Protein AF-A0A101H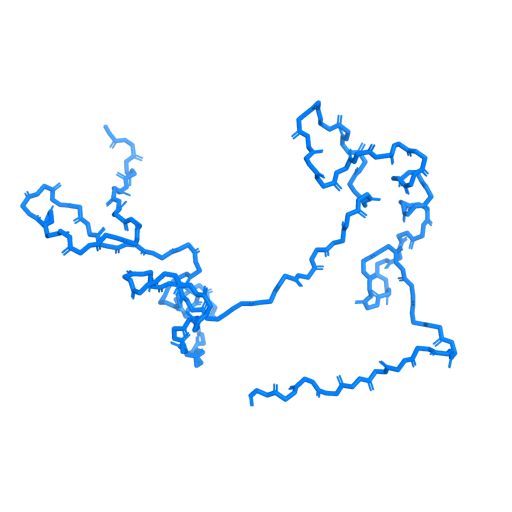WU0-F1 (afdb_monomer_lite)

Organism: NCBI:txid1236046

Sequence (110 aa):
AEGMKLKTCSETVDLSEYKISHGSCIDGMLIDRLTGRRVDRPKDRYQRTACRCVESVDIGAYNTCPNQCLYCYASFSEKAIRRNYHSFNPKSPLLCSEVEEHDEITERKK

Structure (mmCIF, N/CA/C/O backbone):
data_AF-A0A101HWU0-F1
#
_entry.id   AF-A0A101HWU0-F1
#
loop_
_atom_site.group_PDB
_atom_site.id
_atom_site.type_symbol
_atom_site.label_atom_id
_atom_site.label_alt_id
_atom_site.label_comp_id
_atom_site.label_asym_id
_atom_site.label_entity_id
_atom_site.label_seq_id
_atom_site.pdbx_PDB_ins_code
_atom_site.Cartn_x
_atom_site.Cartn_y
_atom_site.Cartn_z
_atom_site.occupancy
_atom_site.B_iso_or_equiv
_atom_site.auth_seq_id
_atom_site.auth_comp_id
_atom_site.auth_asym_id
_atom_site.auth_atom_id
_atom_site.pdbx_PDB_model_num
ATOM 1 N N . ALA A 1 1 ? -21.265 19.921 8.288 1.00 54.66 1 ALA A N 1
ATOM 2 C CA . ALA A 1 1 ? -20.184 18.921 8.404 1.00 54.66 1 ALA A CA 1
ATOM 3 C C . ALA A 1 1 ? -20.565 17.745 7.518 1.00 54.66 1 ALA A C 1
ATOM 5 O O . ALA A 1 1 ? -21.485 17.010 7.854 1.00 54.66 1 ALA A O 1
ATOM 6 N N . GLU A 1 2 ? -19.920 17.643 6.358 1.00 64.56 2 GLU A N 1
ATOM 7 C CA . GLU A 1 2 ? -20.300 16.822 5.194 1.00 64.56 2 GLU A CA 1
ATOM 8 C C . GLU A 1 2 ? -20.076 15.301 5.381 1.00 64.56 2 GLU A C 1
ATOM 10 O O . GLU A 1 2 ? -19.393 14.657 4.594 1.00 64.56 2 GLU A O 1
ATOM 15 N N . GLY A 1 3 ? -20.577 14.697 6.463 1.00 85.69 3 GLY A N 1
ATOM 16 C CA . GLY A 1 3 ? -20.590 13.233 6.640 1.00 85.69 3 GLY A CA 1
ATOM 17 C C . GLY A 1 3 ? -19.239 12.543 6.903 1.00 85.69 3 GLY A C 1
ATOM 18 O O . GLY A 1 3 ? -19.214 11.331 7.132 1.00 85.69 3 GLY A O 1
ATOM 19 N N . MET A 1 4 ? -18.120 13.274 6.925 1.00 87.25 4 MET A N 1
ATOM 20 C CA . MET A 1 4 ? -16.809 12.715 7.276 1.00 87.25 4 MET A CA 1
ATOM 21 C C . MET A 1 4 ? -16.748 12.313 8.756 1.00 87.25 4 MET A C 1
ATOM 23 O O . MET A 1 4 ? -17.109 13.090 9.640 1.00 87.25 4 MET A O 1
ATOM 27 N N . LYS A 1 5 ? -16.254 11.100 9.031 1.00 91.12 5 LYS A N 1
ATOM 28 C CA . LYS A 1 5 ? -16.048 10.579 10.390 1.00 91.12 5 LYS A CA 1
ATOM 29 C C . LYS A 1 5 ? -14.562 10.536 10.714 1.00 91.12 5 LYS A C 1
ATOM 31 O O . LYS A 1 5 ? -13.791 9.931 9.972 1.00 91.12 5 LYS A O 1
ATOM 36 N N . LEU A 1 6 ? -14.182 11.135 11.838 1.00 93.88 6 LEU A N 1
ATOM 37 C CA . LEU A 1 6 ? -12.809 11.097 12.326 1.00 93.88 6 LEU A CA 1
ATOM 38 C C . LEU A 1 6 ? -12.488 9.743 12.954 1.00 93.88 6 LEU A C 1
ATOM 40 O O . LEU A 1 6 ? -13.323 9.131 13.628 1.00 93.88 6 LEU A O 1
ATOM 44 N N . LYS A 1 7 ? -11.252 9.295 12.735 1.00 95.62 7 LYS A N 1
ATOM 45 C CA . LYS A 1 7 ? -10.706 8.097 13.358 1.00 95.62 7 LYS A CA 1
ATOM 46 C C . LYS A 1 7 ? -9.252 8.300 13.766 1.00 95.62 7 LYS A C 1
ATOM 48 O O . LYS A 1 7 ? -8.522 9.000 13.070 1.00 95.62 7 LYS A O 1
ATOM 53 N N . THR A 1 8 ? -8.824 7.652 14.844 1.00 95.69 8 THR A N 1
ATOM 54 C CA . THR A 1 8 ? -7.405 7.600 15.223 1.00 95.69 8 THR A CA 1
ATOM 55 C C . THR A 1 8 ? -6.684 6.477 14.479 1.00 95.69 8 THR A C 1
ATOM 57 O O . THR A 1 8 ? -7.265 5.426 14.202 1.00 95.69 8 THR A O 1
ATOM 60 N N . CYS A 1 9 ? -5.408 6.677 14.152 1.00 96.06 9 CYS A N 1
ATOM 61 C CA . CYS A 1 9 ? -4.564 5.660 13.529 1.00 96.06 9 CYS A CA 1
ATOM 62 C C . CYS A 1 9 ? -3.417 5.316 14.473 1.00 96.06 9 CYS A C 1
ATOM 64 O O . CYS A 1 9 ? -2.662 6.199 14.854 1.00 96.06 9 CYS A O 1
ATOM 66 N N . SER A 1 10 ? -3.265 4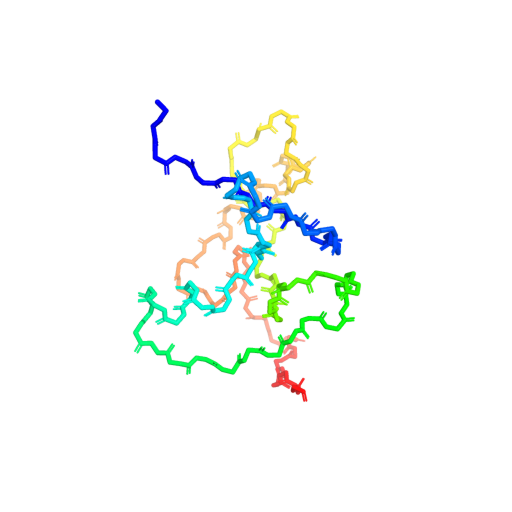.034 14.814 1.00 96.06 10 SER A N 1
ATOM 67 C CA . SER A 1 10 ? -2.166 3.549 15.661 1.00 96.06 10 SER A CA 1
ATOM 68 C C . SER A 1 10 ? -2.068 4.201 17.052 1.00 96.06 10 SER A C 1
ATOM 70 O O . SER A 1 10 ? -0.994 4.201 17.649 1.00 96.06 10 SER A O 1
ATOM 72 N N . GLU A 1 11 ? -3.183 4.696 17.581 1.00 95.31 11 GLU A N 1
ATOM 73 C CA . GLU A 1 11 ? -3.264 5.272 18.924 1.00 95.31 11 GLU A CA 1
ATOM 74 C C . GLU A 1 11 ? -3.997 4.337 19.882 1.00 95.31 11 GLU A C 1
ATOM 76 O O . GLU A 1 11 ? -4.916 3.620 19.474 1.00 95.31 11 GLU A O 1
ATOM 81 N N . THR A 1 12 ? -3.623 4.375 21.161 1.00 96.00 12 THR A N 1
ATOM 82 C CA . THR A 1 12 ? -4.301 3.634 22.239 1.00 96.00 12 THR A CA 1
ATOM 83 C C . THR A 1 12 ? -5.268 4.493 23.051 1.00 96.00 12 THR A C 1
ATOM 85 O O . THR A 1 12 ? -6.060 3.932 23.802 1.00 96.00 12 THR A O 1
ATOM 88 N N . VAL A 1 13 ? -5.228 5.823 22.904 1.00 96.31 13 VAL A N 1
ATOM 89 C CA . VAL A 1 13 ? -6.140 6.735 23.610 1.00 96.31 13 VAL A CA 1
ATOM 90 C C . VAL A 1 13 ? -7.590 6.509 23.182 1.00 96.31 13 VAL A C 1
ATOM 92 O O . VAL A 1 13 ? -7.887 6.404 21.989 1.00 96.31 13 VAL A O 1
ATOM 95 N N . ASP A 1 14 ? -8.487 6.454 24.166 1.00 96.12 14 ASP A N 1
ATOM 96 C CA . ASP A 1 14 ? -9.926 6.432 23.935 1.00 96.12 14 ASP A CA 1
ATOM 97 C C . ASP A 1 14 ? -10.446 7.865 23.776 1.00 96.12 14 ASP A C 1
ATOM 99 O O . ASP A 1 14 ? -10.324 8.689 24.678 1.00 96.12 14 ASP A O 1
ATOM 103 N N . LEU A 1 15 ? -11.010 8.155 22.605 1.00 96.94 15 LEU A N 1
ATOM 104 C CA . LEU A 1 15 ? -11.639 9.434 22.259 1.00 96.94 15 LEU A CA 1
ATOM 105 C C . LEU A 1 15 ? -13.115 9.235 21.879 1.00 96.94 15 LEU A C 1
ATOM 107 O O . LEU A 1 15 ? -13.693 10.016 21.113 1.00 96.94 15 LEU A O 1
ATOM 111 N N . SER A 1 16 ? -13.733 8.165 22.383 1.00 95.81 16 SER A N 1
ATOM 112 C CA . SER A 1 16 ? -15.128 7.821 22.109 1.00 95.81 16 SER A CA 1
ATOM 113 C C . SER A 1 16 ? -16.110 8.909 22.555 1.00 95.81 16 SER A C 1
ATOM 115 O O . SER A 1 16 ? -17.111 9.118 21.866 1.00 95.81 16 SER A O 1
ATOM 117 N N . GLU A 1 17 ? -15.793 9.675 23.608 1.00 97.44 17 GLU A N 1
ATOM 118 C CA . GLU A 1 17 ? -16.576 10.846 24.043 1.00 97.44 17 GLU A CA 1
ATOM 119 C C . GLU A 1 17 ? -16.710 11.906 22.933 1.00 97.44 17 GLU A C 1
ATOM 121 O O . GLU A 1 17 ? -17.762 12.524 22.763 1.00 97.44 17 GLU A O 1
ATOM 126 N N . TYR A 1 18 ? -15.678 12.036 22.094 1.00 95.94 18 TYR A N 1
ATOM 127 C CA . TYR A 1 18 ? -15.644 12.938 20.943 1.00 95.94 18 TYR A CA 1
ATOM 128 C C . TYR A 1 18 ? -16.153 12.274 19.659 1.00 95.94 18 TYR A C 1
ATOM 130 O O . TYR A 1 18 ? -16.055 12.850 18.575 1.00 95.94 18 TYR A O 1
ATOM 138 N N . LYS A 1 19 ? -16.707 11.057 19.756 1.00 95.31 19 LYS A N 1
ATOM 139 C CA . LYS A 1 19 ? -17.161 10.226 18.627 1.00 95.31 19 LYS A CA 1
ATOM 140 C C . LYS A 1 19 ? -16.031 9.866 17.654 1.00 95.31 19 LYS A C 1
ATOM 142 O O . LYS A 1 19 ? -16.285 9.627 16.472 1.00 95.31 19 LYS A O 1
ATOM 147 N N . ILE A 1 20 ? -14.793 9.800 18.149 1.00 96.12 20 ILE A N 1
ATOM 148 C CA . ILE A 1 20 ? -13.616 9.415 17.371 1.00 96.12 20 ILE A CA 1
ATOM 149 C C . ILE A 1 20 ? -13.283 7.958 17.694 1.00 96.12 20 ILE A C 1
ATOM 151 O O . ILE A 1 20 ? -12.824 7.625 18.780 1.00 96.12 20 ILE A O 1
ATOM 155 N N . SER A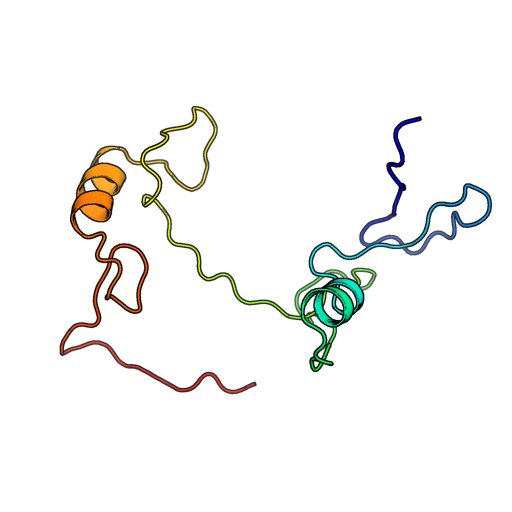 1 21 ? -13.522 7.073 16.731 1.00 95.38 21 SER A N 1
ATOM 156 C CA . SER A 1 21 ? -13.183 5.648 16.851 1.00 95.38 21 SER A CA 1
ATOM 157 C C . SER A 1 21 ? -11.764 5.359 16.358 1.00 95.38 21 SER A C 1
ATOM 159 O O . SER A 1 21 ? -11.225 6.116 15.558 1.00 95.38 21 SER A O 1
ATOM 161 N N . HIS A 1 22 ? -11.183 4.215 16.702 1.00 96.19 22 HIS A N 1
ATOM 162 C CA . HIS A 1 22 ? -9.958 3.764 16.034 1.00 96.19 22 HIS A CA 1
ATOM 163 C C . HIS A 1 22 ? -10.230 3.304 14.594 1.00 96.19 22 HIS A C 1
ATOM 165 O O . HIS A 1 22 ? -11.259 2.690 14.298 1.00 96.19 22 HIS A O 1
ATOM 171 N N . GLY A 1 23 ? -9.290 3.585 13.698 1.00 95.50 23 GLY A N 1
ATOM 172 C CA . GLY A 1 23 ? -9.343 3.231 12.286 1.00 95.50 23 GLY A CA 1
ATOM 173 C C . GLY A 1 23 ? -8.232 2.285 11.844 1.00 95.50 23 GLY A C 1
ATOM 174 O O . GLY A 1 23 ? -7.283 2.001 12.576 1.00 95.50 23 GLY A O 1
ATOM 175 N N . SER A 1 24 ? -8.377 1.841 10.600 1.00 95.81 24 SER A N 1
ATOM 176 C CA . SER A 1 24 ? -7.422 1.021 9.860 1.00 95.81 24 SER A CA 1
ATOM 177 C C . SER A 1 24 ? -7.358 1.559 8.433 1.00 95.81 24 SER A C 1
ATOM 179 O O . SER A 1 24 ? -8.406 1.803 7.839 1.00 95.81 24 SER A O 1
ATOM 181 N N . CYS A 1 25 ? -6.160 1.744 7.874 1.00 94.69 25 CYS A N 1
ATOM 182 C CA . CYS A 1 25 ? -6.010 2.123 6.464 1.00 94.69 25 CYS A CA 1
ATOM 183 C C . CYS A 1 25 ? -6.407 0.961 5.544 1.00 94.69 25 CYS A C 1
ATOM 185 O O . CYS A 1 25 ? -7.137 1.157 4.580 1.00 94.69 25 CYS A O 1
ATOM 187 N N . ILE A 1 26 ? -5.975 -0.256 5.892 1.00 95.19 26 ILE A N 1
ATOM 188 C CA . ILE A 1 26 ? -6.450 -1.500 5.281 1.00 95.19 26 ILE A CA 1
ATOM 189 C C . ILE A 1 26 ? -7.471 -2.117 6.244 1.00 95.19 26 ILE A C 1
ATOM 191 O O . ILE A 1 26 ? -7.125 -2.866 7.160 1.00 95.19 26 ILE A O 1
ATOM 195 N N . ASP A 1 27 ? -8.729 -1.700 6.114 1.00 95.25 27 ASP A N 1
ATOM 196 C CA . ASP A 1 27 ? -9.823 -2.096 7.006 1.00 95.25 27 ASP A CA 1
ATOM 197 C C . ASP A 1 27 ? -10.487 -3.388 6.511 1.00 95.25 27 ASP A C 1
ATOM 199 O O . ASP A 1 27 ? -11.258 -3.393 5.552 1.00 95.25 27 ASP A O 1
ATOM 203 N N . GLY A 1 28 ? -10.213 -4.499 7.197 1.00 94.88 28 GLY A N 1
ATOM 204 C CA . GLY A 1 28 ? -10.791 -5.793 6.848 1.00 94.88 28 GLY A CA 1
ATOM 205 C C . GLY A 1 28 ? -12.322 -5.848 6.966 1.00 94.88 28 GLY A C 1
ATOM 206 O O . GLY A 1 28 ? -12.963 -6.533 6.179 1.00 94.88 28 GLY A O 1
ATOM 207 N N . MET A 1 29 ? -12.940 -5.112 7.899 1.00 93.94 29 MET A N 1
ATOM 208 C CA . MET A 1 29 ? -14.409 -5.072 7.993 1.00 93.94 29 MET A CA 1
ATOM 209 C C . MET A 1 29 ? -15.019 -4.297 6.825 1.00 93.94 29 MET A C 1
ATOM 211 O O . MET A 1 29 ? -16.082 -4.657 6.317 1.00 93.94 29 MET A O 1
ATOM 215 N N . LEU A 1 30 ? -14.350 -3.224 6.396 1.00 94.56 30 LEU A N 1
ATOM 216 C CA . LEU A 1 30 ? -14.729 -2.494 5.193 1.00 94.56 30 LEU A CA 1
ATOM 217 C C . LEU A 1 30 ? -14.624 -3.395 3.957 1.00 94.56 30 LEU A C 1
ATOM 219 O O . LEU A 1 30 ? -15.573 -3.424 3.178 1.00 94.56 30 LEU A O 1
ATOM 223 N N . ILE A 1 31 ? -13.526 -4.140 3.808 1.00 95.25 31 ILE A N 1
ATOM 224 C CA . ILE A 1 31 ? -13.323 -5.086 2.701 1.00 95.25 31 ILE A CA 1
ATOM 225 C C . ILE A 1 31 ? -14.425 -6.150 2.688 1.00 95.25 31 ILE A C 1
ATOM 227 O O . ILE A 1 31 ? -15.048 -6.357 1.647 1.00 95.25 31 ILE A O 1
ATOM 231 N N . ASP A 1 32 ? -14.731 -6.762 3.835 1.00 95.44 32 ASP A N 1
ATOM 232 C CA . ASP A 1 32 ? -15.793 -7.768 3.938 1.00 95.44 32 ASP A CA 1
ATOM 233 C C . ASP A 1 32 ? -17.138 -7.221 3.450 1.00 95.44 32 ASP A C 1
ATOM 235 O O . ASP A 1 32 ? -17.845 -7.847 2.660 1.00 95.44 32 ASP A O 1
ATOM 239 N N . ARG A 1 33 ? -17.482 -6.012 3.902 1.00 96.00 33 ARG A N 1
ATOM 240 C CA . ARG A 1 33 ? -18.736 -5.348 3.543 1.00 96.00 33 ARG A CA 1
ATOM 241 C C . ARG A 1 33 ? -18.800 -4.986 2.060 1.00 96.00 33 ARG A C 1
ATOM 243 O O . ARG A 1 33 ? -19.854 -5.150 1.458 1.00 96.00 33 ARG A O 1
ATOM 250 N N . LEU A 1 34 ? -17.717 -4.455 1.494 1.00 96.00 34 LEU A N 1
ATOM 251 C CA . LEU A 1 34 ? -17.688 -4.020 0.094 1.00 96.00 34 LEU A CA 1
ATOM 252 C C . LEU A 1 34 ? -17.682 -5.202 -0.879 1.00 96.00 34 LEU A C 1
ATOM 254 O O . LEU A 1 34 ? -18.268 -5.113 -1.951 1.00 96.00 34 LEU A O 1
ATOM 258 N N . THR A 1 35 ? -17.023 -6.299 -0.511 1.00 95.38 35 THR A N 1
ATOM 259 C CA . THR A 1 35 ? -16.890 -7.481 -1.376 1.00 95.38 35 THR A CA 1
ATOM 260 C C . THR A 1 35 ? -17.992 -8.518 -1.158 1.00 95.38 35 THR A C 1
ATOM 262 O O . THR A 1 35 ? -18.160 -9.410 -1.989 1.00 95.38 35 THR A O 1
ATOM 265 N N . GLY A 1 36 ? -18.722 -8.445 -0.039 1.00 96.62 36 GLY A N 1
ATOM 266 C CA . GLY A 1 36 ? -19.700 -9.456 0.367 1.00 96.62 36 GLY A CA 1
ATOM 267 C C . GLY A 1 36 ? -19.072 -10.793 0.780 1.00 96.62 36 GLY A C 1
ATOM 268 O O . GLY A 1 36 ? -19.781 -11.789 0.908 1.00 96.62 36 GLY A O 1
ATOM 269 N N . ARG A 1 37 ? -17.750 -10.844 0.975 1.00 94.62 37 ARG A N 1
ATOM 270 C CA . ARG A 1 37 ? -17.000 -12.055 1.330 1.00 94.62 37 ARG A CA 1
ATOM 271 C C . ARG A 1 37 ? -16.287 -11.836 2.650 1.00 94.62 37 ARG A C 1
ATOM 273 O O . ARG A 1 37 ? -15.626 -10.824 2.813 1.00 94.62 37 ARG A O 1
ATOM 280 N N . ARG A 1 38 ? -16.363 -12.798 3.570 1.00 92.44 38 ARG A N 1
ATOM 281 C CA . ARG A 1 38 ? -15.499 -12.778 4.756 1.00 92.44 38 ARG A CA 1
ATOM 282 C C . ARG A 1 38 ? -14.099 -13.215 4.359 1.00 92.44 38 ARG A C 1
ATOM 284 O O . ARG A 1 38 ? -13.923 -14.363 3.957 1.00 92.44 38 ARG A O 1
ATOM 291 N N . VAL A 1 39 ? -13.130 -12.315 4.472 1.00 85.75 39 VAL A N 1
ATOM 292 C CA . VAL A 1 39 ? -11.717 -12.669 4.316 1.00 85.75 39 VAL A CA 1
ATOM 293 C C . VAL A 1 39 ? -11.103 -12.995 5.674 1.00 85.75 39 VAL A C 1
ATOM 295 O O . VAL A 1 39 ? -11.599 -12.559 6.716 1.00 85.75 39 VAL A O 1
ATOM 298 N N . ASP A 1 40 ? -10.037 -13.792 5.663 1.00 88.81 40 ASP A N 1
ATOM 299 C CA . ASP A 1 40 ? -9.176 -13.928 6.834 1.00 88.81 40 ASP A CA 1
ATOM 300 C C . ASP A 1 40 ? -8.447 -12.596 7.068 1.00 88.81 40 ASP A C 1
ATOM 302 O O . ASP A 1 40 ? -7.981 -11.960 6.119 1.00 88.81 40 ASP A O 1
ATOM 306 N N . ARG A 1 41 ? -8.426 -12.129 8.318 1.00 88.38 41 ARG A N 1
ATOM 307 C CA . ARG A 1 41 ? -8.069 -10.746 8.687 1.00 88.38 41 ARG A CA 1
ATOM 308 C C . ARG A 1 41 ? -6.995 -10.697 9.779 1.00 88.38 41 ARG A C 1
ATOM 310 O O . ARG A 1 41 ? -7.215 -10.031 10.795 1.00 88.38 41 ARG A O 1
ATOM 317 N N . PRO A 1 42 ? -5.845 -11.380 9.618 1.00 93.50 42 PRO A N 1
ATOM 318 C CA . PRO A 1 42 ? -4.753 -11.237 10.568 1.00 93.50 42 PRO A CA 1
ATOM 319 C C . PRO A 1 42 ? -4.277 -9.780 10.591 1.00 93.50 42 PRO A C 1
ATOM 321 O O . PRO A 1 42 ? -4.196 -9.119 9.550 1.00 93.50 42 PRO A O 1
ATOM 324 N N . LYS A 1 43 ? -3.967 -9.267 11.789 1.00 94.62 43 LYS A N 1
ATOM 325 C CA . LYS A 1 43 ? -3.265 -7.984 11.923 1.00 94.62 43 LYS A CA 1
ATOM 326 C C . LYS A 1 43 ? -1.926 -8.113 11.208 1.00 94.62 43 LYS A C 1
ATOM 328 O O . LYS A 1 43 ? -1.193 -9.065 11.461 1.00 94.62 43 LYS A O 1
ATOM 333 N N . ASP A 1 44 ? -1.566 -7.106 10.422 1.00 95.56 44 ASP A N 1
ATOM 334 C CA . ASP A 1 44 ? -0.229 -7.046 9.845 1.00 95.56 44 ASP A CA 1
ATOM 335 C C . ASP A 1 44 ? 0.835 -6.963 10.955 1.00 95.56 44 ASP A C 1
ATOM 337 O O . ASP A 1 44 ? 0.905 -5.999 11.738 1.00 95.56 44 ASP A O 1
ATOM 341 N N . ARG A 1 45 ? 1.652 -8.019 11.038 1.00 94.00 45 ARG A N 1
ATOM 342 C CA . ARG A 1 45 ? 2.720 -8.176 12.033 1.00 94.00 45 ARG A CA 1
ATOM 343 C C . ARG A 1 45 ? 3.824 -7.130 11.899 1.00 94.00 45 ARG A C 1
ATOM 345 O O . ARG A 1 45 ? 4.508 -6.863 12.880 1.00 94.00 45 ARG A O 1
ATOM 352 N N . TYR A 1 46 ? 3.969 -6.520 10.724 1.00 94.25 46 TYR A N 1
ATOM 353 C CA . TYR A 1 46 ? 4.976 -5.496 10.453 1.00 94.25 46 TYR A CA 1
ATOM 354 C C . TYR A 1 46 ? 4.487 -4.075 10.766 1.00 94.25 46 TYR A C 1
ATOM 356 O O . TYR A 1 46 ? 5.279 -3.133 10.761 1.00 94.25 46 TYR A O 1
ATOM 364 N N . GLN A 1 47 ? 3.200 -3.897 11.081 1.00 95.50 47 GLN A N 1
ATOM 365 C CA . GLN A 1 47 ? 2.656 -2.602 11.493 1.00 95.50 47 GLN A CA 1
ATOM 366 C C . GLN A 1 47 ? 2.806 -2.373 12.995 1.00 95.50 47 GLN A C 1
ATOM 368 O O . GLN A 1 47 ? 2.789 -3.317 13.792 1.00 95.50 47 GLN A O 1
ATOM 373 N N . ARG A 1 48 ? 2.836 -1.087 13.377 1.00 96.12 48 ARG A N 1
ATOM 374 C CA . ARG A 1 48 ? 2.871 -0.607 14.772 1.00 96.12 48 ARG A CA 1
ATOM 375 C C . ARG A 1 48 ? 1.899 -1.384 15.669 1.00 96.12 48 ARG A C 1
ATOM 377 O O . ARG A 1 48 ? 0.822 -1.781 15.226 1.00 96.12 48 ARG A O 1
ATOM 384 N N . THR A 1 49 ? 2.246 -1.553 16.943 1.00 95.56 49 THR A N 1
ATOM 385 C CA . THR A 1 49 ? 1.486 -2.379 17.900 1.00 95.56 49 THR A CA 1
ATOM 386 C C . THR A 1 49 ? 0.002 -2.016 17.965 1.00 95.56 49 THR A C 1
ATOM 388 O O . THR A 1 49 ? -0.844 -2.901 17.903 1.00 95.56 49 THR A O 1
ATOM 391 N N . ALA A 1 50 ? -0.317 -0.720 18.018 1.00 96.12 50 ALA A N 1
ATOM 392 C CA . ALA A 1 50 ? -1.692 -0.222 18.069 1.00 96.12 50 ALA A CA 1
ATOM 393 C C . ALA A 1 50 ? -2.359 -0.070 16.684 1.00 96.12 50 ALA A C 1
ATOM 395 O O . ALA A 1 50 ? -3.533 0.295 16.600 1.00 96.12 50 ALA A O 1
ATOM 396 N N . CYS A 1 51 ? -1.639 -0.328 15.586 1.00 96.81 51 CYS A N 1
ATOM 397 C CA . CYS A 1 51 ? -2.216 -0.319 14.244 1.00 96.81 51 CYS A CA 1
ATOM 398 C C . CYS A 1 51 ? -3.198 -1.483 14.079 1.00 96.81 51 CYS A C 1
ATOM 400 O O . CYS A 1 51 ? -2.953 -2.598 14.538 1.00 96.81 51 CYS A O 1
ATOM 402 N N . ARG A 1 52 ? -4.306 -1.221 13.385 1.00 95.75 52 ARG A N 1
ATOM 403 C CA . ARG A 1 52 ? -5.394 -2.184 13.170 1.00 95.75 52 ARG A CA 1
ATOM 404 C C . ARG A 1 52 ? -5.546 -2.599 11.703 1.00 95.75 52 ARG A C 1
ATOM 406 O O . ARG A 1 52 ? -6.573 -3.169 11.337 1.00 95.75 52 ARG A O 1
ATOM 413 N N . CYS A 1 53 ? -4.574 -2.271 10.851 1.00 97.12 53 CYS A N 1
ATOM 414 C CA . CYS A 1 53 ? -4.558 -2.732 9.464 1.00 97.12 53 CYS A CA 1
ATOM 415 C C . CYS A 1 53 ? -4.414 -4.254 9.408 1.00 97.12 53 CYS A C 1
ATOM 417 O O . CYS A 1 53 ? -3.628 -4.841 10.159 1.00 97.12 53 CYS A O 1
ATOM 419 N N . VAL A 1 54 ? -5.164 -4.871 8.500 1.00 96.44 54 VAL A N 1
ATOM 420 C CA . VAL A 1 54 ? -4.943 -6.271 8.131 1.00 96.44 54 VAL A CA 1
ATOM 421 C C . VAL A 1 54 ? -3.739 -6.391 7.199 1.00 96.44 54 VAL A C 1
ATOM 423 O O . VAL A 1 54 ? -3.304 -5.393 6.620 1.00 96.44 54 VAL A O 1
ATOM 426 N N . GLU A 1 55 ? -3.203 -7.601 7.062 1.00 94.44 55 GLU A N 1
ATOM 427 C CA . GLU A 1 55 ? -2.133 -7.894 6.106 1.00 94.44 55 GLU A CA 1
ATOM 428 C C . GLU A 1 55 ? -2.511 -7.499 4.672 1.00 94.44 55 GLU A C 1
ATOM 430 O O . GLU A 1 55 ? -3.629 -7.724 4.204 1.00 94.44 55 GLU A O 1
ATOM 435 N N . SER A 1 56 ? -1.546 -6.923 3.958 1.00 92.12 56 SER A N 1
ATOM 436 C CA . SER A 1 56 ? -1.687 -6.535 2.556 1.00 92.12 56 SER A CA 1
ATOM 437 C C . SER A 1 56 ? -0.374 -6.723 1.809 1.00 92.12 56 SER A C 1
ATOM 439 O O . SER A 1 56 ? 0.694 -6.780 2.418 1.00 92.12 56 SER A O 1
ATOM 441 N N . VAL A 1 57 ? -0.457 -6.801 0.485 1.00 89.69 57 VAL A N 1
ATOM 442 C CA . VAL A 1 57 ? 0.699 -6.865 -0.411 1.00 89.69 57 VAL A CA 1
ATOM 443 C C . VAL A 1 57 ? 0.583 -5.714 -1.385 1.00 89.69 57 VAL A C 1
ATOM 445 O O . VAL A 1 57 ? -0.479 -5.529 -1.978 1.00 89.69 57 VAL A O 1
ATOM 448 N N . ASP A 1 58 ? 1.660 -4.951 -1.529 1.00 88.12 58 ASP A N 1
ATOM 449 C CA . ASP A 1 58 ? 1.747 -3.959 -2.591 1.00 88.12 58 ASP A CA 1
ATOM 450 C C . ASP A 1 58 ? 1.937 -4.675 -3.935 1.00 88.12 58 ASP A C 1
ATOM 452 O O . ASP A 1 58 ? 2.768 -5.574 -4.062 1.00 88.12 58 ASP A O 1
ATOM 456 N N . ILE A 1 59 ? 1.133 -4.284 -4.917 1.00 87.38 59 ILE A N 1
ATOM 457 C CA . ILE A 1 59 ? 1.170 -4.792 -6.294 1.00 87.38 59 ILE A CA 1
ATOM 458 C C . ILE A 1 59 ? 1.631 -3.710 -7.282 1.00 87.38 59 ILE A C 1
ATOM 460 O O . ILE A 1 59 ? 1.588 -3.912 -8.494 1.00 87.38 59 ILE A O 1
ATOM 464 N N . GLY A 1 60 ? 2.007 -2.532 -6.780 1.00 87.50 60 GLY A N 1
ATOM 465 C CA . GLY A 1 60 ? 2.464 -1.409 -7.579 1.00 87.50 60 GLY A CA 1
ATOM 466 C C . GLY A 1 60 ? 3.883 -1.595 -8.114 1.00 87.50 60 GLY A C 1
ATOM 467 O O . GLY A 1 60 ? 4.711 -2.302 -7.545 1.00 87.50 60 GLY A O 1
ATOM 468 N N . ALA A 1 61 ? 4.178 -0.891 -9.206 1.00 92.19 61 ALA A N 1
ATOM 469 C CA . ALA A 1 61 ? 5.517 -0.785 -9.772 1.00 92.19 61 ALA A CA 1
ATOM 470 C C . ALA A 1 61 ? 5.854 0.685 -10.034 1.00 92.19 61 ALA A C 1
ATOM 472 O O . ALA A 1 61 ? 5.025 1.452 -10.533 1.00 92.19 61 ALA A O 1
ATOM 473 N N . TYR A 1 62 ? 7.078 1.089 -9.702 1.00 94.69 62 TYR A N 1
ATOM 474 C CA . TYR A 1 62 ? 7.543 2.455 -9.934 1.00 94.69 62 TYR A CA 1
ATOM 475 C C . TYR A 1 62 ? 7.766 2.751 -11.416 1.00 94.69 62 TYR A C 1
ATOM 477 O O . TYR A 1 62 ? 8.013 1.866 -12.231 1.00 94.69 62 TYR A O 1
ATOM 485 N N . ASN A 1 63 ? 7.736 4.040 -11.748 1.00 95.69 63 ASN A N 1
ATOM 486 C CA . ASN A 1 63 ? 7.934 4.572 -13.089 1.00 95.69 63 ASN A CA 1
ATOM 487 C C . ASN A 1 63 ? 6.988 3.932 -14.119 1.00 95.69 63 ASN A C 1
ATOM 489 O O . ASN A 1 63 ? 7.408 3.615 -15.222 1.00 95.69 63 ASN A O 1
ATOM 493 N N . THR A 1 64 ? 5.726 3.702 -13.757 1.00 94.69 64 THR A N 1
ATOM 494 C CA . THR A 1 64 ? 4.687 3.159 -14.658 1.00 94.69 64 THR A CA 1
ATOM 495 C C . THR A 1 64 ? 3.585 4.173 -14.971 1.00 94.69 64 THR A C 1
ATOM 497 O O . THR A 1 64 ? 2.865 4.027 -15.955 1.00 94.69 64 THR A O 1
ATOM 500 N N . CYS A 1 65 ? 3.466 5.236 -14.169 1.00 92.88 65 CYS A N 1
ATOM 501 C CA . CYS A 1 65 ? 2.433 6.255 -14.316 1.00 92.88 65 CYS A CA 1
ATOM 502 C C . CYS A 1 65 ? 2.909 7.420 -15.211 1.00 92.88 65 CYS A C 1
ATOM 504 O O . CYS A 1 65 ? 3.891 8.083 -14.865 1.00 92.88 65 CYS A O 1
ATOM 506 N N . PRO A 1 66 ? 2.210 7.738 -16.319 1.00 92.94 66 PRO A N 1
ATOM 507 C CA . PRO A 1 66 ? 2.611 8.802 -17.245 1.00 92.94 66 PRO A CA 1
ATOM 508 C C . PRO A 1 66 ? 2.255 10.222 -16.769 1.00 92.94 66 PRO A C 1
ATOM 510 O O . PRO A 1 66 ? 2.608 11.191 -17.438 1.00 92.94 66 PRO A O 1
ATOM 513 N N . ASN A 1 67 ? 1.579 10.369 -15.622 1.00 93.88 67 ASN A N 1
ATOM 514 C CA . ASN A 1 67 ? 1.074 11.663 -15.140 1.00 93.88 67 ASN A CA 1
ATOM 515 C C . ASN A 1 67 ? 2.168 12.652 -14.711 1.00 93.88 67 ASN A C 1
ATOM 517 O O . ASN A 1 67 ? 1.889 13.843 -14.630 1.00 93.88 67 ASN A O 1
ATOM 521 N N . GLN A 1 68 ? 3.385 12.176 -14.410 1.00 88.00 68 GLN A N 1
ATOM 522 C CA . GLN A 1 68 ? 4.553 13.018 -14.096 1.00 88.00 68 GLN A CA 1
ATOM 523 C C . GLN A 1 68 ? 4.283 14.102 -13.036 1.00 88.00 68 GLN A C 1
ATOM 525 O O . GLN A 1 68 ? 4.722 15.246 -13.154 1.00 88.00 68 GLN A O 1
ATOM 530 N N . CYS A 1 69 ? 3.535 13.755 -11.985 1.00 94.69 69 CYS A N 1
ATOM 531 C CA . CYS A 1 69 ? 3.216 14.717 -10.937 1.00 94.69 69 CYS A CA 1
ATOM 532 C C . CYS A 1 69 ? 4.506 15.218 -10.266 1.00 94.69 69 CYS A C 1
ATOM 534 O O . CYS A 1 69 ? 5.345 14.407 -9.874 1.00 94.69 69 CYS A O 1
ATOM 536 N N . LEU A 1 70 ? 4.607 16.537 -10.056 1.00 93.50 70 LEU A N 1
ATOM 537 C CA . LEU A 1 70 ? 5.805 17.229 -9.547 1.00 93.50 70 LEU A CA 1
ATOM 538 C C . LEU A 1 70 ? 6.385 16.627 -8.252 1.00 93.50 70 LEU A C 1
ATOM 540 O O . LEU A 1 70 ? 7.588 16.692 -8.025 1.00 93.50 70 LEU A O 1
ATOM 544 N N . TYR A 1 71 ? 5.537 16.024 -7.416 1.00 94.38 71 TYR A N 1
ATOM 545 C CA . TYR A 1 71 ? 5.912 15.462 -6.114 1.00 94.38 71 TYR A CA 1
ATOM 546 C C . TYR A 1 71 ? 5.753 13.933 -6.039 1.00 94.38 71 TYR A C 1
ATOM 548 O O . TYR A 1 71 ? 5.692 13.369 -4.947 1.00 94.38 71 TYR A O 1
ATOM 556 N N . CYS A 1 72 ? 5.629 13.238 -7.176 1.00 93.88 72 CYS A N 1
ATOM 557 C CA . CYS A 1 72 ? 5.437 11.789 -7.172 1.00 93.88 72 CYS A CA 1
ATOM 558 C C . CYS A 1 72 ? 6.739 11.055 -6.832 1.00 93.88 72 CYS A C 1
ATOM 560 O O . CYS A 1 72 ? 7.653 10.983 -7.651 1.00 93.88 72 CYS A O 1
ATOM 562 N N . TYR A 1 73 ? 6.793 10.414 -5.664 1.00 93.31 73 TYR A N 1
ATOM 563 C CA . TYR A 1 73 ? 7.942 9.581 -5.290 1.00 93.31 73 TYR A CA 1
ATOM 564 C C . TYR A 1 73 ? 8.057 8.301 -6.136 1.00 93.31 73 TYR A C 1
ATOM 566 O O . TYR A 1 73 ? 9.145 7.757 -6.292 1.00 93.31 73 TYR A O 1
ATOM 574 N N . ALA A 1 74 ? 6.944 7.811 -6.688 1.00 95.06 74 ALA A N 1
ATOM 575 C CA . ALA A 1 74 ? 6.885 6.568 -7.455 1.00 95.06 74 ALA A CA 1
ATOM 576 C C . ALA A 1 74 ? 7.162 6.767 -8.956 1.00 95.06 74 ALA A C 1
ATOM 578 O O . ALA A 1 74 ? 7.101 5.812 -9.723 1.00 95.06 74 ALA A O 1
ATOM 579 N N . SER A 1 75 ? 7.396 7.994 -9.426 1.00 93.94 75 SER A N 1
ATOM 580 C CA . SER A 1 75 ? 7.580 8.324 -10.850 1.00 93.94 75 SER A CA 1
ATOM 581 C C . SER A 1 75 ? 8.674 9.376 -10.999 1.00 93.94 75 SER A C 1
ATOM 583 O O . SER A 1 75 ? 8.418 10.525 -11.335 1.00 93.94 75 SER A O 1
ATOM 585 N N . PHE A 1 76 ? 9.903 8.962 -10.699 1.00 93.75 76 PHE A N 1
ATOM 586 C CA . PHE A 1 76 ? 11.073 9.832 -10.572 1.00 93.75 76 PHE A CA 1
ATOM 587 C C . PHE A 1 76 ? 11.976 9.845 -11.817 1.00 93.75 76 PHE A C 1
ATOM 589 O O . PHE A 1 76 ? 12.966 10.571 -11.849 1.00 93.75 76 PHE A O 1
ATOM 596 N N . SER A 1 77 ? 11.681 9.036 -12.842 1.00 95.31 77 SER A N 1
ATOM 597 C CA . SER A 1 77 ? 12.473 8.982 -14.077 1.00 95.31 77 SER A CA 1
ATOM 598 C C . SER A 1 77 ? 11.590 8.974 -15.319 1.00 95.31 77 SER A C 1
ATOM 600 O O . SER A 1 77 ? 11.028 7.944 -15.685 1.00 95.31 77 SER A O 1
ATOM 602 N N . GLU A 1 78 ? 11.540 10.101 -16.030 1.00 94.94 78 GLU A N 1
ATOM 603 C CA . GLU A 1 78 ? 10.784 10.245 -17.283 1.00 94.94 78 GLU A CA 1
ATOM 604 C C . GLU A 1 78 ? 11.185 9.194 -18.333 1.00 94.94 78 GLU A C 1
ATOM 606 O O . GLU A 1 78 ? 10.332 8.569 -18.965 1.00 94.94 78 GLU A O 1
ATOM 611 N N . LYS A 1 79 ? 12.490 8.916 -18.468 1.00 96.31 79 LYS A N 1
ATOM 612 C CA . LYS A 1 79 ? 12.995 7.883 -19.386 1.00 96.31 79 LYS A CA 1
ATOM 613 C C . LYS A 1 79 ? 12.448 6.496 -19.036 1.00 96.31 79 LYS A C 1
ATOM 615 O O . LYS A 1 79 ? 12.059 5.756 -19.941 1.00 96.31 79 LYS A O 1
ATOM 620 N N . ALA A 1 80 ? 12.439 6.135 -17.751 1.00 96.06 80 ALA A N 1
ATOM 621 C CA . ALA A 1 80 ? 11.901 4.853 -17.304 1.00 96.06 80 ALA A CA 1
ATOM 622 C C . ALA A 1 80 ? 10.377 4.797 -17.476 1.00 96.06 80 ALA A C 1
ATOM 624 O O . ALA A 1 80 ? 9.884 3.794 -17.980 1.00 96.06 80 ALA A O 1
ATOM 625 N N . ILE A 1 81 ? 9.666 5.886 -17.157 1.00 96.00 81 ILE A N 1
ATOM 626 C CA . ILE A 1 81 ? 8.215 6.016 -17.360 1.00 96.00 81 ILE A CA 1
ATOM 627 C C . ILE A 1 81 ? 7.853 5.748 -18.813 1.00 96.00 81 ILE A C 1
ATOM 629 O O . ILE A 1 81 ? 7.027 4.884 -19.085 1.00 96.00 81 ILE A O 1
ATOM 633 N N . ARG A 1 82 ? 8.509 6.434 -19.756 1.00 95.31 82 ARG A N 1
ATOM 634 C CA . ARG A 1 82 ? 8.221 6.263 -21.182 1.00 95.31 82 ARG A CA 1
ATOM 635 C C . ARG A 1 82 ? 8.454 4.824 -21.632 1.00 95.31 82 ARG A C 1
ATOM 637 O O . ARG A 1 82 ? 7.600 4.254 -22.299 1.00 95.31 82 ARG A O 1
ATOM 644 N N . ARG A 1 83 ? 9.583 4.220 -21.244 1.00 95.44 83 ARG A N 1
ATOM 645 C CA . ARG A 1 83 ? 9.894 2.823 -21.585 1.00 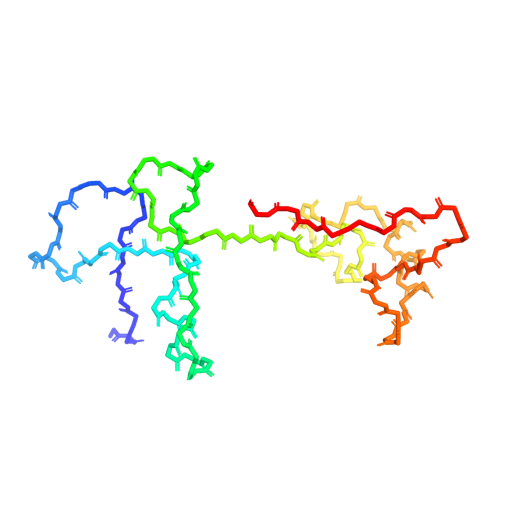95.44 83 ARG A CA 1
ATOM 646 C C . ARG A 1 83 ? 8.846 1.856 -21.024 1.00 95.44 83 ARG A C 1
ATOM 648 O O . ARG A 1 83 ? 8.311 1.061 -21.781 1.00 95.44 83 ARG A O 1
ATOM 655 N N . ASN A 1 84 ? 8.541 1.948 -19.733 1.00 95.69 84 ASN A N 1
ATOM 656 C CA . ASN A 1 84 ? 7.605 1.044 -19.064 1.00 95.69 84 ASN A CA 1
ATOM 657 C C . ASN A 1 84 ? 6.171 1.216 -19.594 1.00 95.69 84 ASN A C 1
ATOM 659 O O . ASN A 1 84 ? 5.454 0.237 -19.770 1.00 95.69 84 ASN A O 1
ATOM 663 N N . TYR A 1 85 ? 5.759 2.450 -19.902 1.00 94.06 85 TYR A N 1
ATOM 664 C CA . TYR A 1 85 ? 4.454 2.725 -20.503 1.00 94.06 85 TYR A CA 1
ATOM 665 C C . TYR A 1 85 ? 4.298 2.049 -21.874 1.00 94.06 85 TYR A C 1
ATOM 667 O O . TYR A 1 85 ? 3.236 1.509 -22.166 1.00 94.06 85 TYR A O 1
ATOM 675 N N . HIS A 1 86 ? 5.357 2.003 -22.692 1.00 94.25 86 HIS A N 1
ATOM 676 C CA . HIS A 1 86 ? 5.335 1.261 -23.959 1.00 94.25 86 HIS A CA 1
ATOM 677 C C . HIS A 1 86 ? 5.231 -0.260 -23.778 1.00 94.25 86 HIS A C 1
ATOM 679 O O . HIS A 1 86 ? 4.694 -0.927 -24.656 1.00 94.25 86 HIS A O 1
ATOM 685 N N . SER A 1 87 ? 5.691 -0.794 -22.646 1.00 93.06 87 SER A N 1
ATOM 686 C CA . SER A 1 87 ? 5.528 -2.204 -22.269 1.00 93.06 87 SER A CA 1
ATOM 687 C C . SER A 1 87 ? 4.170 -2.503 -21.620 1.00 93.06 87 SER A C 1
ATOM 689 O O . SER A 1 87 ? 3.947 -3.616 -21.147 1.00 93.06 87 SER A O 1
ATOM 691 N N . PHE A 1 88 ? 3.254 -1.530 -21.534 1.00 93.50 88 PHE A N 1
ATOM 692 C CA . PHE A 1 88 ? 1.928 -1.772 -20.979 1.00 93.50 88 PHE A CA 1
ATOM 693 C C . PHE A 1 88 ? 1.127 -2.710 -21.886 1.00 93.50 88 PHE A C 1
ATOM 695 O O . PHE A 1 88 ? 0.762 -2.366 -23.011 1.00 93.50 88 PHE A O 1
ATOM 702 N N . ASN A 1 89 ? 0.796 -3.880 -21.350 1.00 94.19 89 ASN A N 1
ATOM 703 C CA . ASN A 1 89 ? -0.042 -4.868 -22.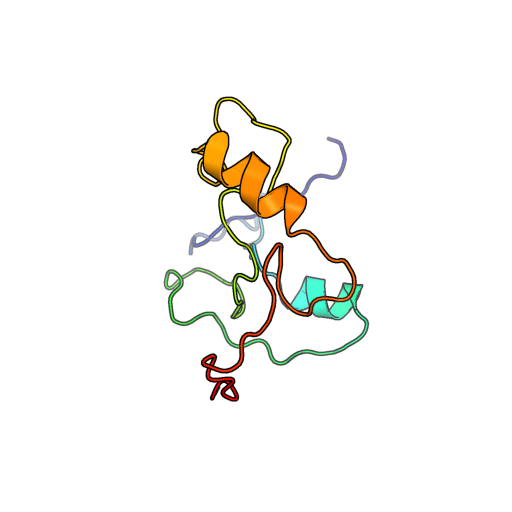004 1.00 94.19 89 ASN A CA 1
ATOM 704 C C . ASN A 1 89 ? -1.185 -5.260 -21.050 1.00 94.19 89 ASN A C 1
ATOM 706 O O . ASN A 1 89 ? -0.920 -5.882 -20.024 1.00 94.19 89 ASN A O 1
ATOM 710 N N . PRO A 1 90 ? -2.460 -4.959 -21.366 1.00 93.81 90 PRO A N 1
ATOM 711 C CA . PRO A 1 90 ? -3.589 -5.290 -20.491 1.00 93.81 90 PRO A CA 1
ATOM 712 C C . PRO A 1 90 ? -3.848 -6.798 -20.360 1.00 93.81 90 PRO A C 1
ATOM 714 O O . PRO A 1 90 ? -4.644 -7.205 -19.519 1.00 93.81 90 PRO A O 1
ATOM 717 N N . LYS A 1 91 ? -3.221 -7.628 -21.205 1.00 95.44 91 LYS A N 1
ATOM 718 C CA . LYS A 1 91 ? -3.270 -9.091 -21.102 1.00 95.44 91 LYS A CA 1
ATOM 719 C C . LYS A 1 91 ? -2.108 -9.670 -20.293 1.00 95.44 91 LYS A C 1
ATOM 721 O O . LYS A 1 91 ? -2.152 -10.857 -19.980 1.00 95.44 91 LYS A O 1
ATOM 726 N N . SER A 1 92 ? -1.085 -8.871 -19.985 1.00 94.00 92 SER A N 1
ATOM 727 C CA . SER A 1 92 ? 0.019 -9.316 -19.138 1.00 94.00 92 SER A CA 1
ATOM 728 C C . SER A 1 92 ? -0.453 -9.452 -17.685 1.00 94.00 92 SER A C 1
ATOM 730 O O . SER A 1 92 ? -1.223 -8.610 -17.215 1.00 94.00 92 SER A O 1
ATOM 732 N N . PRO A 1 93 ? 0.009 -10.477 -16.945 1.00 91.38 93 PRO A N 1
ATOM 733 C CA . PRO A 1 93 ? -0.246 -10.587 -15.511 1.00 91.38 93 PRO A CA 1
ATOM 734 C C . PRO A 1 93 ? 0.561 -9.577 -14.674 1.00 91.38 93 PRO A C 1
ATOM 736 O O . PRO A 1 93 ? 0.277 -9.425 -13.487 1.00 91.38 93 PRO A O 1
ATOM 739 N N . LEU A 1 94 ? 1.560 -8.900 -15.259 1.00 92.00 94 LEU A N 1
ATOM 740 C CA . LEU A 1 94 ? 2.427 -7.932 -14.582 1.00 92.00 94 LEU A CA 1
ATOM 741 C C . LEU A 1 94 ? 2.171 -6.501 -15.081 1.00 92.00 94 LEU A C 1
ATOM 743 O O . LEU A 1 94 ? 1.883 -6.263 -16.254 1.00 92.00 94 LEU A O 1
ATOM 747 N N . LEU A 1 95 ? 2.322 -5.516 -14.192 1.00 92.19 95 LEU A N 1
ATOM 748 C CA . LEU A 1 95 ? 2.182 -4.102 -14.545 1.00 92.19 95 LEU A CA 1
ATOM 749 C C . LEU A 1 95 ? 3.410 -3.616 -15.333 1.00 92.19 95 LEU A C 1
ATOM 751 O O . LEU A 1 95 ? 4.495 -3.502 -14.767 1.00 92.19 95 LEU A O 1
ATOM 755 N N . CYS A 1 96 ? 3.222 -3.268 -16.612 1.00 93.88 96 CYS A N 1
ATOM 756 C CA . CYS A 1 96 ? 4.274 -2.730 -17.494 1.00 93.88 96 CYS A CA 1
ATOM 757 C C . CYS A 1 96 ? 5.506 -3.648 -17.654 1.00 93.88 96 CYS A C 1
ATOM 759 O O . CYS A 1 96 ? 6.614 -3.165 -17.887 1.00 93.88 96 CYS A O 1
ATOM 761 N N . SER A 1 97 ? 5.303 -4.958 -17.524 1.00 91.50 97 SER A N 1
ATOM 762 C CA . SER A 1 97 ? 6.299 -6.016 -17.718 1.00 91.50 97 SER A CA 1
ATOM 763 C C . SER A 1 97 ? 5.590 -7.271 -18.225 1.00 91.50 97 SER A C 1
ATOM 765 O O . SER A 1 97 ? 4.359 -7.328 -18.211 1.00 91.50 97 SER A O 1
ATOM 767 N N . GLU A 1 98 ? 6.343 -8.285 -18.629 1.00 92.94 98 GLU A N 1
ATOM 768 C CA . GLU A 1 98 ? 5.837 -9.628 -18.929 1.00 92.94 98 GLU A CA 1
ATO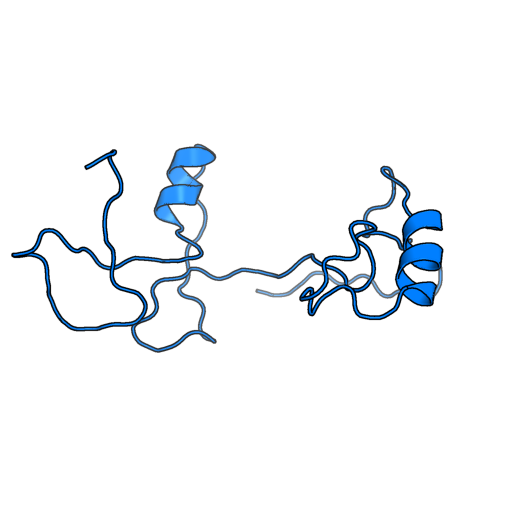M 769 C C . GLU A 1 98 ? 6.648 -10.672 -18.156 1.00 92.94 98 GLU A C 1
ATOM 771 O O . GLU A 1 98 ? 7.672 -10.329 -17.568 1.00 92.94 98 GLU A O 1
ATOM 776 N N . VAL A 1 99 ? 6.141 -11.906 -18.101 1.00 94.19 99 VAL A N 1
ATOM 777 C CA . VAL A 1 99 ? 6.889 -13.044 -17.550 1.00 94.19 99 VAL A CA 1
ATOM 778 C C . VAL A 1 99 ? 7.841 -13.541 -18.633 1.00 94.19 99 VAL A C 1
ATOM 780 O O . VAL A 1 99 ? 7.395 -13.882 -19.730 1.00 94.19 99 VAL A O 1
ATOM 783 N N . GLU A 1 100 ? 9.129 -13.590 -18.326 1.00 94.69 100 GLU A N 1
ATOM 784 C CA . GLU A 1 100 ? 10.186 -14.053 -19.222 1.00 94.69 100 GLU A CA 1
ATOM 785 C C . GLU A 1 100 ? 10.566 -15.520 -18.947 1.00 94.69 100 GLU A C 1
ATOM 787 O O . GLU A 1 100 ? 10.224 -16.097 -17.917 1.00 94.69 100 GLU A O 1
ATOM 792 N N . GLU A 1 101 ? 11.295 -16.151 -19.874 1.00 95.94 101 GLU A N 1
ATOM 793 C CA . GLU A 1 101 ? 11.701 -17.568 -19.777 1.00 95.94 101 GLU A CA 1
ATOM 794 C C . GLU A 1 101 ? 12.512 -17.881 -18.507 1.00 95.94 101 GLU A C 1
ATOM 796 O O . GLU A 1 101 ? 12.472 -18.999 -17.995 1.00 95.94 101 GLU A O 1
ATOM 801 N N . HIS A 1 102 ? 13.249 -16.895 -17.998 1.00 96.19 102 HIS A N 1
ATOM 802 C CA . HIS A 1 102 ? 14.118 -17.036 -16.831 1.00 96.19 102 HIS A CA 1
ATOM 803 C C . HIS A 1 102 ? 13.462 -16.586 -15.519 1.00 96.19 102 HIS A C 1
ATOM 805 O O . HIS A 1 102 ? 14.122 -16.613 -14.480 1.00 96.19 102 HIS A O 1
ATOM 811 N N . ASP A 1 103 ? 12.191 -16.175 -15.549 1.00 94.81 103 ASP A N 1
ATOM 812 C CA . ASP A 1 103 ? 11.470 -15.800 -14.338 1.00 94.81 103 ASP A CA 1
ATOM 813 C C . ASP A 1 103 ? 11.060 -17.035 -13.529 1.00 94.81 103 ASP A C 1
ATOM 815 O O . ASP A 1 103 ? 10.527 -18.018 -14.047 1.00 94.81 103 ASP A O 1
ATOM 819 N N . GLU A 1 104 ? 11.240 -16.954 -12.212 1.00 94.88 104 GLU A N 1
ATOM 820 C CA . GLU A 1 104 ? 10.768 -17.970 -11.276 1.00 94.88 104 GLU A CA 1
ATOM 821 C C . GLU A 1 104 ? 9.447 -17.536 -10.633 1.00 94.88 104 GLU A C 1
ATOM 823 O O . GLU A 1 104 ? 9.394 -16.620 -9.807 1.00 94.88 104 GLU A O 1
ATOM 828 N N . ILE A 1 105 ? 8.361 -18.233 -10.972 1.00 93.75 105 ILE A N 1
ATOM 829 C CA . ILE A 1 105 ? 7.061 -18.041 -10.326 1.00 93.75 105 ILE A CA 1
ATOM 830 C C . ILE A 1 105 ? 6.933 -19.033 -9.174 1.00 93.75 105 ILE A C 1
ATOM 832 O O . ILE A 1 105 ? 6.951 -20.248 -9.367 1.00 93.75 105 ILE A O 1
ATOM 836 N N . THR A 1 106 ? 6.753 -18.506 -7.966 1.00 94.19 106 THR A N 1
ATOM 837 C CA . THR A 1 106 ? 6.566 -19.310 -6.756 1.00 94.19 106 THR A CA 1
ATOM 838 C C . THR A 1 106 ? 5.240 -18.985 -6.083 1.00 94.19 106 THR A C 1
ATOM 840 O O . THR A 1 106 ? 4.765 -17.847 -6.096 1.00 94.19 106 THR A O 1
ATOM 843 N N . GLU A 1 107 ? 4.628 -19.991 -5.459 1.00 92.81 107 GLU A N 1
ATOM 844 C CA . GLU A 1 107 ? 3.488 -19.752 -4.583 1.00 92.81 107 GLU A CA 1
ATOM 845 C C . GLU A 1 107 ? 3.961 -19.108 -3.279 1.00 92.81 107 GLU A C 1
ATOM 847 O O . GLU A 1 107 ? 4.800 -19.646 -2.547 1.00 92.81 107 GLU A O 1
ATOM 852 N N . ARG A 1 108 ? 3.392 -17.945 -2.958 1.00 86.38 108 ARG A N 1
ATOM 853 C CA . ARG A 1 108 ? 3.688 -17.264 -1.701 1.00 86.38 108 ARG A CA 1
ATOM 854 C C . ARG A 1 108 ? 3.136 -18.075 -0.528 1.00 86.38 108 ARG A C 1
ATOM 856 O O . ARG A 1 108 ? 1.923 -18.176 -0.350 1.00 86.38 108 ARG A O 1
ATOM 863 N N . LYS A 1 109 ? 4.034 -18.579 0.318 1.00 81.38 109 LYS A N 1
ATOM 864 C CA . LYS A 1 109 ? 3.679 -19.193 1.604 1.00 81.38 109 LYS A CA 1
ATOM 865 C C . LYS A 1 109 ? 3.142 -18.113 2.550 1.00 81.38 109 LYS A C 1
ATOM 867 O O . LYS A 1 109 ? 3.773 -17.063 2.693 1.00 81.38 109 LYS A O 1
ATOM 872 N N . LYS A 1 110 ? 1.971 -18.361 3.141 1.00 64.75 110 LYS A N 1
ATOM 873 C CA . LYS A 1 110 ? 1.411 -17.543 4.226 1.00 64.75 110 LYS A CA 1
ATOM 874 C C . LYS A 1 110 ? 2.086 -17.887 5.548 1.00 64.75 110 LYS A C 1
ATOM 876 O O . LYS A 1 110 ? 2.319 -19.096 5.767 1.00 64.75 110 LYS A O 1
#

InterPro domains:
  IPR014998 Protein of unknown function DUF1848 [PF08902] (2-74)

Foldseek 3Di:
DPPDAAEDFLDPDDPVVVVHYHDAPQDQVVVCVVVVHRDDFDCDPPDHPSGRHGDDDDQDAALQDQPPPVPDPRNDDNVSVVQLVVQADPPAPHRSDHDDPPDDDDDDDD

Radius of gyration: 19.33 Å; chains: 1; bounding box: 35×39×48 Å

pLDDT: mean 93.01, std 6.05, range [54.66, 97.44]

Secondary structure (DSSP, 8-state):
--S---EESS----BGGGTBEE--SS-HHHHHHHHSS-----B-TTS-TT--PBP------TT--TT--TT-TT---HHHHHHHHHT--TTSSBTTB---TT--------